Protein AF-A0A1D9G557-F1 (afdb_monomer)

Mean predicted aligned error: 5.48 Å

Structure (mmCIF, N/CA/C/O backbone):
data_AF-A0A1D9G557-F1
#
_entry.id   AF-A0A1D9G557-F1
#
loop_
_atom_site.group_PDB
_atom_site.id
_atom_site.type_symbol
_atom_site.label_atom_id
_atom_site.label_alt_id
_atom_site.label_comp_id
_atom_site.label_asym_id
_atom_site.label_entity_id
_atom_site.label_seq_id
_atom_site.pdbx_PDB_ins_code
_atom_site.Cartn_x
_atom_site.Cartn_y
_atom_site.Cartn_z
_atom_site.occupancy
_atom_site.B_iso_or_equiv
_atom_site.auth_seq_id
_atom_site.auth_comp_id
_atom_site.auth_asym_id
_atom_site.auth_atom_id
_atom_site.pdbx_PDB_model_num
ATOM 1 N N . MET A 1 1 ? -0.478 -9.275 11.419 1.00 84.50 1 MET A N 1
ATOM 2 C CA . MET A 1 1 ? -1.237 -8.105 11.920 1.00 84.50 1 MET A CA 1
ATOM 3 C C . MET A 1 1 ? -2.749 -8.296 11.789 1.00 84.50 1 MET A C 1
ATOM 5 O O . MET A 1 1 ? -3.379 -8.486 12.816 1.00 84.50 1 MET A O 1
ATOM 9 N N . LEU A 1 2 ? -3.341 -8.339 10.584 1.00 90.06 2 LEU A N 1
ATOM 10 C CA . LEU A 1 2 ? -4.805 -8.494 10.422 1.00 90.06 2 LEU A CA 1
ATOM 11 C C . LEU A 1 2 ? -5.395 -9.750 11.089 1.00 90.06 2 LEU A C 1
ATOM 13 O O . LEU A 1 2 ? -6.508 -9.695 11.593 1.00 90.06 2 LEU A O 1
ATOM 17 N N . GLY A 1 3 ? -4.647 -10.858 11.151 1.00 92.38 3 GLY A N 1
ATOM 18 C CA . GLY A 1 3 ? -5.073 -12.051 11.894 1.00 92.38 3 GLY A CA 1
ATOM 19 C C . GLY A 1 3 ? -5.243 -11.816 13.401 1.00 92.38 3 GLY A C 1
ATOM 20 O O . GLY A 1 3 ? -6.142 -12.387 14.000 1.00 92.38 3 GLY A O 1
ATOM 21 N N . PHE A 1 4 ? -4.443 -10.929 14.002 1.00 94.56 4 PHE A N 1
ATOM 22 C CA . PHE A 1 4 ? -4.581 -10.566 15.416 1.00 94.56 4 PHE A CA 1
ATOM 23 C C . PHE A 1 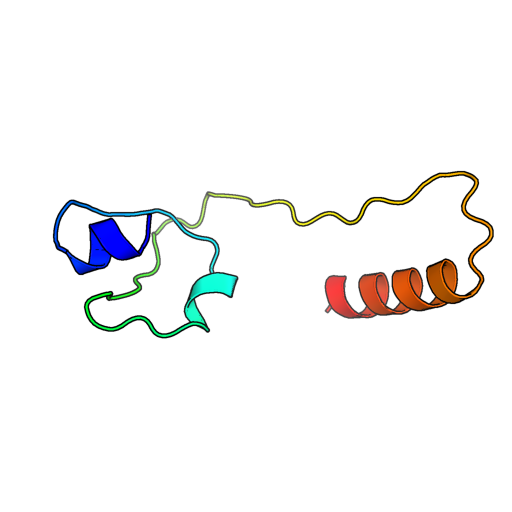4 ? -5.799 -9.671 15.651 1.00 94.56 4 PHE A C 1
ATOM 25 O O . PHE A 1 4 ? -6.524 -9.870 16.619 1.00 94.56 4 PHE A O 1
ATOM 32 N N . VAL A 1 5 ? -6.071 -8.742 14.729 1.00 95.38 5 VAL A N 1
ATOM 33 C CA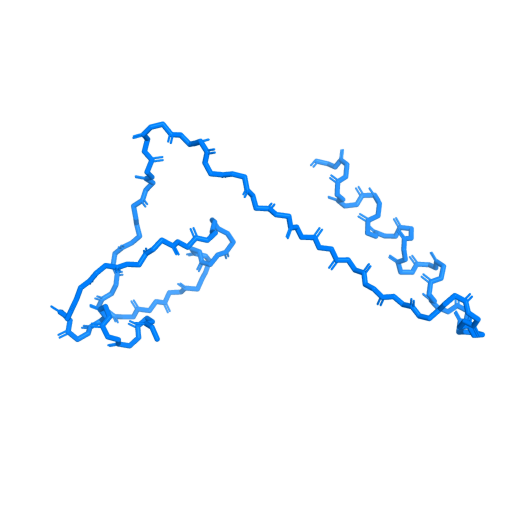 . VAL A 1 5 ? -7.286 -7.912 14.759 1.00 95.38 5 VAL A CA 1
ATOM 34 C C . VAL A 1 5 ? -8.534 -8.789 14.632 1.00 95.38 5 VAL A C 1
ATOM 36 O O . VAL A 1 5 ? -9.449 -8.667 15.437 1.00 95.38 5 VAL A O 1
ATOM 39 N N . ALA A 1 6 ? -8.540 -9.732 13.683 1.00 94.56 6 ALA A N 1
ATOM 40 C CA . ALA A 1 6 ? -9.644 -10.678 13.497 1.00 94.56 6 ALA A CA 1
ATOM 41 C C . ALA A 1 6 ? -9.869 -11.589 14.718 1.00 94.56 6 ALA A C 1
ATOM 43 O O . ALA A 1 6 ? -10.996 -11.988 14.991 1.00 94.56 6 ALA A O 1
ATOM 44 N N . ALA A 1 7 ? -8.807 -11.898 15.465 1.00 95.88 7 ALA A N 1
ATOM 45 C CA . ALA A 1 7 ? -8.871 -12.653 16.715 1.00 95.88 7 ALA A CA 1
ATOM 46 C C . ALA A 1 7 ? -9.221 -11.786 17.945 1.00 95.88 7 ALA A C 1
ATOM 48 O O . ALA A 1 7 ? -9.161 -12.278 19.069 1.00 95.88 7 ALA A O 1
ATOM 49 N N . GLY A 1 8 ? -9.550 -10.501 17.763 1.00 95.19 8 GLY A N 1
ATOM 50 C CA . GLY A 1 8 ? -9.939 -9.599 18.851 1.00 95.19 8 GLY A CA 1
ATOM 51 C C . GLY A 1 8 ? -8.781 -9.087 19.714 1.00 95.19 8 GLY A C 1
ATOM 52 O O . GLY A 1 8 ? -9.023 -8.512 20.770 1.00 95.19 8 GLY A O 1
ATOM 53 N N . MET A 1 9 ? -7.527 -9.260 19.285 1.00 96.31 9 MET A N 1
ATOM 54 C CA . MET A 1 9 ? -6.343 -8.887 20.074 1.00 96.31 9 MET A CA 1
ATOM 55 C C . MET A 1 9 ? -5.920 -7.414 19.929 1.00 96.31 9 MET A C 1
ATOM 57 O O . MET A 1 9 ? -4.916 -7.013 20.513 1.00 96.31 9 MET A O 1
ATOM 61 N N . GLY A 1 10 ? -6.638 -6.595 19.154 1.00 94.81 10 GLY A N 1
ATOM 62 C CA . GLY A 1 10 ? -6.360 -5.158 19.063 1.00 94.81 10 GLY A CA 1
ATOM 63 C C . GLY A 1 10 ? -6.808 -4.502 17.759 1.00 94.81 10 GLY A C 1
ATOM 64 O O . GLY A 1 10 ? -7.650 -5.030 17.034 1.00 94.81 10 GLY A O 1
ATOM 65 N N . ILE A 1 11 ? -6.212 -3.341 17.464 1.00 94.69 11 ILE A N 1
ATOM 66 C CA . ILE A 1 11 ? -6.473 -2.522 16.270 1.00 94.69 11 ILE A CA 1
ATOM 67 C C . ILE A 1 11 ? -5.192 -2.288 15.461 1.00 94.69 11 ILE A C 1
ATOM 69 O O . ILE A 1 11 ? -4.084 -2.394 15.983 1.00 94.69 11 ILE A O 1
ATOM 73 N N . ALA A 1 12 ? -5.343 -1.951 14.180 1.00 92.94 12 ALA A N 1
ATOM 74 C CA . ALA A 1 12 ? -4.236 -1.607 13.294 1.00 92.94 12 ALA A CA 1
ATOM 75 C C . ALA A 1 12 ? -4.590 -0.400 12.419 1.00 92.94 12 ALA A C 1
ATOM 77 O O . ALA A 1 12 ? -5.707 -0.313 11.907 1.00 92.94 12 ALA A O 1
ATOM 78 N N . LEU A 1 13 ? -3.623 0.496 12.217 1.00 91.25 13 LEU A N 1
ATOM 79 C CA . LEU A 1 13 ? -3.705 1.573 11.232 1.00 91.25 13 LEU A CA 1
ATOM 80 C C . LEU A 1 13 ? -3.207 1.051 9.885 1.00 91.25 13 LEU A C 1
ATOM 82 O O . LEU A 1 13 ? -2.151 0.425 9.809 1.00 91.25 13 LEU A O 1
ATOM 86 N N . LEU A 1 14 ? -3.988 1.275 8.831 1.00 89.88 14 LEU A N 1
ATOM 87 C CA . LEU A 1 14 ? -3.732 0.724 7.503 1.00 89.88 14 LEU A CA 1
ATOM 88 C C . LEU A 1 14 ? -3.977 1.791 6.429 1.00 89.88 14 LEU A C 1
ATOM 90 O O . LEU A 1 14 ? -4.885 2.610 6.592 1.00 89.88 14 LEU A O 1
ATOM 94 N N . PRO A 1 15 ? -3.241 1.754 5.303 1.00 89.88 15 PRO A N 1
ATOM 95 C CA . PRO A 1 15 ? -3.578 2.560 4.138 1.00 89.88 15 PRO A CA 1
ATOM 96 C C . PRO A 1 15 ? -4.973 2.204 3.607 1.00 89.88 15 PRO A C 1
ATOM 98 O O . PRO A 1 15 ? -5.380 1.038 3.623 1.00 89.88 15 PRO A O 1
ATOM 101 N N . ASN A 1 16 ? -5.676 3.187 3.038 1.00 87.38 16 ASN A N 1
ATOM 102 C CA . ASN A 1 16 ? -7.016 2.985 2.473 1.00 87.38 16 ASN A CA 1
ATOM 103 C C . ASN A 1 16 ? -7.052 1.905 1.369 1.00 87.38 16 ASN A C 1
ATOM 105 O O . ASN A 1 16 ? -8.064 1.225 1.202 1.00 87.38 16 ASN A O 1
ATOM 109 N N . SER A 1 17 ? -5.942 1.685 0.652 1.00 86.88 17 SER A N 1
ATOM 110 C CA . SER A 1 17 ? -5.826 0.635 -0.373 1.00 86.88 17 SER A CA 1
ATOM 111 C C . SER A 1 17 ? -6.126 -0.771 0.162 1.00 86.88 17 SER A C 1
ATOM 113 O O . SER A 1 17 ? -6.657 -1.604 -0.575 1.00 86.88 17 SER A O 1
ATOM 115 N N . ILE A 1 18 ? -5.876 -1.023 1.453 1.00 89.44 18 ILE A N 1
ATOM 116 C CA . ILE A 1 18 ? -6.122 -2.323 2.087 1.00 89.44 18 ILE A CA 1
ATOM 117 C C . ILE A 1 18 ? -7.619 -2.604 2.267 1.00 89.44 18 ILE A C 1
ATOM 119 O O . ILE A 1 18 ? -8.019 -3.766 2.296 1.00 89.44 18 ILE A O 1
ATOM 123 N N . ARG A 1 19 ? -8.475 -1.574 2.314 1.00 86.69 19 ARG A N 1
ATOM 124 C CA . ARG A 1 19 ? -9.929 -1.730 2.504 1.00 86.69 19 ARG A CA 1
ATOM 125 C C . ARG A 1 19 ? -10.595 -2.569 1.405 1.00 86.69 19 ARG A C 1
ATOM 127 O O . ARG A 1 19 ? -11.660 -3.137 1.634 1.00 86.69 19 ARG A O 1
ATOM 134 N N . ARG A 1 20 ? -9.976 -2.661 0.220 1.00 85.88 20 ARG A N 1
ATOM 135 C CA . ARG A 1 20 ? -10.450 -3.507 -0.891 1.00 85.88 20 ARG A CA 1
ATOM 136 C C . ARG A 1 20 ? -10.382 -5.002 -0.564 1.00 85.88 20 ARG A C 1
ATOM 138 O O . ARG A 1 20 ? -11.140 -5.778 -1.139 1.00 85.88 20 ARG A O 1
ATOM 145 N N . PHE A 1 21 ? -9.514 -5.407 0.360 1.00 84.06 21 PHE A N 1
ATOM 146 C CA . PHE A 1 21 ? -9.418 -6.788 0.813 1.00 84.06 21 PHE A CA 1
ATOM 147 C C . PHE A 1 21 ? -10.403 -7.015 1.958 1.00 84.06 21 PHE A C 1
ATOM 149 O O . PHE A 1 21 ? -10.302 -6.394 3.015 1.00 84.06 21 PHE A O 1
ATOM 156 N N . ARG A 1 22 ? -11.368 -7.918 1.763 1.00 82.12 22 ARG A N 1
ATOM 157 C CA . ARG A 1 22 ? -12.268 -8.326 2.846 1.00 82.12 22 ARG A CA 1
ATOM 158 C C . ARG A 1 22 ? -11.600 -9.403 3.689 1.00 82.12 22 ARG A C 1
ATOM 160 O O . ARG A 1 22 ? -11.130 -10.405 3.156 1.00 82.12 22 ARG A O 1
ATOM 167 N N . ARG A 1 23 ? -11.585 -9.200 5.005 1.00 87.38 23 ARG A N 1
ATOM 168 C CA . ARG A 1 23 ? -11.166 -10.208 5.977 1.00 87.38 23 ARG A CA 1
ATOM 169 C C . ARG A 1 23 ? -12.290 -10.427 6.977 1.00 87.38 23 ARG A C 1
ATOM 171 O O . ARG A 1 23 ? -12.679 -9.493 7.672 1.00 87.38 23 AR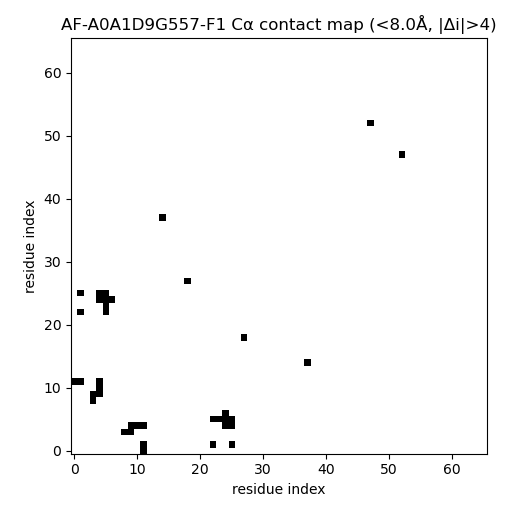G A O 1
ATOM 178 N N . ASP A 1 24 ? -12.776 -11.661 7.054 1.00 92.25 24 ASP A N 1
ATOM 179 C CA . ASP A 1 24 ? -13.772 -12.038 8.056 1.00 92.25 24 ASP A CA 1
ATOM 180 C C . ASP A 1 24 ? -13.258 -11.732 9.465 1.00 92.25 24 ASP A C 1
ATOM 182 O O . ASP A 1 24 ? -12.081 -11.947 9.770 1.00 92.25 24 ASP A O 1
ATOM 186 N N . GLY A 1 25 ? -14.144 -11.194 10.303 1.00 92.00 25 GLY A N 1
ATOM 187 C CA . GLY A 1 25 ? -13.806 -10.747 11.654 1.00 92.00 25 GLY A CA 1
ATOM 188 C C . GLY A 1 25 ? -13.140 -9.367 11.734 1.00 92.00 25 GLY A C 1
ATOM 189 O O . GLY A 1 25 ? -12.743 -8.967 12.822 1.00 92.00 25 GLY A O 1
ATOM 190 N N . VAL A 1 26 ? -13.018 -8.617 10.628 1.00 94.75 26 VAL A N 1
ATOM 191 C CA . VAL A 1 26 ? -12.424 -7.266 10.622 1.00 94.75 26 VAL A CA 1
ATOM 192 C C . VAL A 1 26 ? -13.415 -6.223 10.103 1.00 94.75 26 VAL A C 1
ATOM 194 O O . VAL A 1 26 ? -14.009 -6.381 9.038 1.00 94.75 26 VAL A O 1
ATOM 197 N N . VAL A 1 27 ? -13.543 -5.108 10.829 1.00 93.44 27 VAL A N 1
ATOM 198 C CA . VAL A 1 27 ? -14.296 -3.919 10.399 1.00 93.44 27 VAL A CA 1
ATOM 199 C C . VAL A 1 27 ? -13.320 -2.782 10.116 1.00 93.44 27 VAL A C 1
ATOM 201 O O . VAL A 1 27 ? -12.548 -2.388 10.985 1.00 93.44 27 VAL A O 1
ATOM 204 N N . TYR A 1 28 ? -13.383 -2.225 8.907 1.00 92.81 28 TYR A N 1
ATOM 205 C CA . TYR A 1 28 ? -12.574 -1.074 8.501 1.00 92.81 28 TYR A CA 1
ATOM 206 C C . TYR A 1 28 ? -13.320 0.233 8.788 1.00 92.81 28 TYR A C 1
ATOM 208 O O . TYR A 1 28 ? -14.466 0.396 8.363 1.00 92.81 28 TYR A O 1
ATOM 216 N N . ARG A 1 29 ? -12.661 1.176 9.469 1.00 91.50 29 ARG A N 1
ATOM 217 C CA . ARG A 1 29 ? -13.180 2.521 9.766 1.00 91.50 29 ARG A CA 1
ATOM 218 C C . ARG A 1 29 ? -12.172 3.580 9.328 1.00 91.50 29 ARG A C 1
ATOM 220 O O . ARG A 1 29 ? -10.970 3.364 9.461 1.00 91.50 29 ARG A O 1
ATOM 227 N N . SER A 1 30 ? -12.670 4.702 8.813 1.00 90.00 30 SER A N 1
ATOM 228 C CA . SER A 1 30 ? -11.844 5.884 8.557 1.00 90.00 30 SER A CA 1
ATOM 229 C C . SER A 1 30 ? -11.409 6.509 9.884 1.00 90.00 30 SER A C 1
ATOM 231 O O . SER A 1 30 ? -12.162 6.471 10.856 1.00 90.00 30 SER A O 1
ATOM 233 N N . VAL A 1 31 ? -10.202 7.071 9.916 1.00 88.62 31 VAL A N 1
ATOM 234 C CA . VAL A 1 31 ? -9.669 7.816 11.063 1.00 88.62 31 VAL A CA 1
ATOM 235 C C . VAL A 1 31 ? 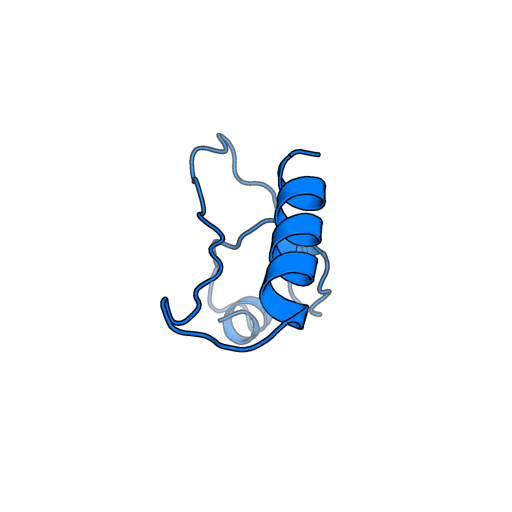-9.672 9.298 10.705 1.00 88.62 31 VAL A C 1
ATOM 237 O O . VAL A 1 31 ? -9.187 9.664 9.634 1.00 88.62 31 VAL A O 1
ATOM 240 N N . GLU A 1 32 ? -10.221 10.129 11.588 1.00 88.94 32 GLU A N 1
ATOM 241 C CA . GLU A 1 32 ? -10.317 11.579 11.411 1.00 88.94 32 GLU A CA 1
ATOM 242 C C . GLU A 1 32 ? -9.581 12.315 12.546 1.00 88.94 32 GLU A C 1
ATOM 244 O O . GLU A 1 32 ? -9.698 11.903 13.704 1.00 88.94 32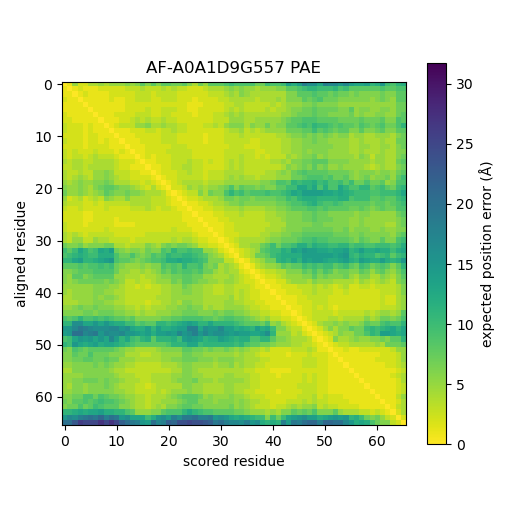 GLU A O 1
ATOM 249 N N . PRO A 1 33 ? -8.845 13.402 12.243 1.00 82.56 33 PRO A N 1
ATOM 250 C CA . PRO A 1 33 ? -8.547 13.913 10.900 1.00 82.56 33 PRO A CA 1
ATOM 251 C C . PRO A 1 33 ? -7.574 12.998 10.129 1.00 82.56 33 PRO A C 1
ATOM 253 O O . PRO A 1 33 ? -6.747 12.310 10.725 1.00 82.56 33 PRO A O 1
ATOM 256 N N . SER A 1 34 ? -7.655 12.989 8.793 1.00 78.94 34 SER A N 1
ATOM 257 C CA . SER A 1 34 ? -6.775 12.180 7.934 1.00 78.94 34 SER A CA 1
ATOM 258 C C . SER A 1 34 ? -5.387 12.819 7.792 1.00 78.94 34 SER A C 1
ATOM 260 O O . SER A 1 34 ? -5.027 13.326 6.732 1.00 78.94 34 SER A O 1
ATOM 262 N N . THR A 1 35 ? -4.621 12.848 8.879 1.00 80.69 35 THR A N 1
ATOM 263 C CA . THR A 1 35 ? -3.310 13.523 8.941 1.00 80.69 35 THR A CA 1
ATOM 264 C C . THR A 1 35 ? -2.135 12.627 8.567 1.00 80.69 35 THR A C 1
ATOM 266 O O . THR A 1 35 ? -1.017 13.111 8.424 1.00 80.69 35 THR A O 1
ATOM 269 N N . ALA A 1 36 ? -2.360 11.319 8.427 1.00 83.06 36 ALA A N 1
ATOM 270 C CA . ALA A 1 36 ? -1.312 10.373 8.078 1.00 83.06 36 ALA A CA 1
ATOM 271 C C . ALA A 1 36 ? -1.062 10.369 6.564 1.00 83.06 36 ALA A C 1
ATOM 273 O O . ALA A 1 36 ? -1.894 9.887 5.793 1.00 83.06 36 ALA A O 1
ATOM 274 N N . GLU A 1 37 ? 0.109 10.850 6.155 1.00 82.56 37 GLU A N 1
ATOM 275 C CA . GLU A 1 37 ? 0.601 10.704 4.787 1.00 82.56 37 GLU A CA 1
ATOM 276 C C . GLU A 1 37 ? 1.372 9.392 4.629 1.00 82.56 37 GLU A C 1
ATOM 278 O O . GLU A 1 37 ? 2.163 8.993 5.486 1.00 82.56 37 GLU A O 1
ATOM 283 N N . ILE A 1 38 ? 1.131 8.700 3.517 1.00 84.56 38 ILE A N 1
ATOM 284 C CA . ILE A 1 38 ? 1.798 7.443 3.179 1.00 84.56 38 ILE A CA 1
ATOM 285 C C . ILE A 1 38 ? 2.382 7.600 1.784 1.00 84.56 38 ILE A C 1
ATOM 287 O O . ILE A 1 38 ? 1.665 7.924 0.840 1.00 84.56 38 ILE A O 1
ATOM 291 N N . VAL A 1 39 ? 3.679 7.332 1.650 1.00 87.88 39 VAL A N 1
ATOM 292 C CA . VAL A 1 39 ? 4.380 7.394 0.366 1.00 87.88 39 VAL A CA 1
ATOM 293 C C . VAL A 1 39 ? 4.374 6.014 -0.284 1.00 87.88 39 VAL A C 1
ATOM 295 O O . VAL A 1 39 ? 4.852 5.041 0.300 1.00 87.88 39 VAL A O 1
ATOM 298 N N . LEU A 1 40 ? 3.865 5.937 -1.513 1.00 88.81 40 LEU A N 1
ATOM 299 C CA . LEU A 1 40 ? 4.060 4.793 -2.400 1.00 88.81 40 LEU A CA 1
ATOM 300 C C . LEU A 1 40 ? 5.157 5.142 -3.411 1.00 88.81 40 LEU A C 1
ATOM 302 O O . LEU A 1 40 ? 5.070 6.163 -4.085 1.00 88.81 40 LEU A O 1
ATOM 306 N N . ALA A 1 41 ? 6.180 4.296 -3.519 1.00 92.38 41 ALA A N 1
ATOM 307 C CA . ALA A 1 41 ? 7.330 4.530 -4.386 1.00 92.38 41 ALA A CA 1
ATOM 308 C C . ALA A 1 41 ? 7.648 3.306 -5.251 1.00 92.38 41 ALA A C 1
ATOM 310 O O . ALA A 1 41 ? 7.346 2.168 -4.887 1.00 92.38 41 ALA A O 1
ATOM 311 N N . ILE A 1 42 ? 8.302 3.555 -6.384 1.00 93.31 42 ILE A N 1
ATOM 312 C CA . ILE A 1 42 ? 8.834 2.530 -7.284 1.00 93.31 42 ILE A CA 1
ATOM 313 C C . ILE A 1 42 ? 10.342 2.726 -7.365 1.00 93.31 42 ILE A C 1
ATOM 315 O O . ILE A 1 42 ? 10.813 3.852 -7.503 1.00 93.31 42 ILE A O 1
ATOM 319 N N . ALA A 1 43 ? 11.094 1.631 -7.285 1.00 93.88 43 ALA A N 1
ATOM 320 C CA . ALA A 1 43 ? 12.547 1.646 -7.347 1.00 93.88 43 ALA A CA 1
ATOM 321 C C . ALA A 1 43 ? 13.045 0.790 -8.514 1.00 93.88 43 ALA A C 1
ATOM 323 O O . ALA A 1 43 ? 12.537 -0.303 -8.767 1.00 93.88 43 ALA A O 1
ATOM 324 N N . TRP A 1 44 ? 14.067 1.279 -9.209 1.00 93.38 44 TRP A N 1
ATOM 325 C CA . TRP A 1 44 ? 14.758 0.562 -10.276 1.00 93.38 44 TRP A CA 1
ATOM 326 C C . TRP A 1 44 ? 16.247 0.908 -10.259 1.00 93.38 44 TRP A C 1
ATOM 328 O O . TRP A 1 44 ? 16.680 1.890 -9.657 1.00 93.38 44 TRP A O 1
ATOM 338 N N . ARG A 1 45 ? 17.054 0.080 -10.926 1.00 93.00 45 ARG A N 1
ATOM 339 C CA . ARG A 1 45 ? 18.482 0.353 -11.107 1.00 93.00 45 ARG A CA 1
ATOM 340 C C . ARG A 1 45 ? 18.663 1.473 -12.132 1.00 93.00 45 ARG A C 1
ATOM 342 O O . ARG A 1 45 ? 18.085 1.395 -13.208 1.00 93.00 45 ARG A O 1
ATOM 349 N N . ILE A 1 46 ? 19.520 2.451 -11.841 1.00 87.94 46 ILE A N 1
ATOM 350 C CA . ILE A 1 46 ? 19.808 3.574 -12.756 1.00 87.94 46 ILE A CA 1
ATOM 351 C C . ILE A 1 46 ? 20.291 3.075 -14.127 1.00 87.94 46 ILE A C 1
ATOM 353 O O . ILE A 1 46 ? 19.890 3.598 -15.155 1.00 87.94 46 ILE A O 1
ATOM 357 N N . THR A 1 47 ? 21.100 2.016 -14.149 1.00 89.06 47 THR A N 1
ATOM 358 C CA . THR A 1 47 ? 21.634 1.402 -15.373 1.00 89.06 47 THR A CA 1
ATOM 359 C C . THR A 1 47 ? 20.772 0.252 -15.906 1.00 89.06 47 THR A C 1
ATOM 361 O O . THR A 1 47 ? 21.304 -0.693 -16.483 1.00 89.06 47 THR A O 1
ATOM 364 N N . ASN A 1 48 ? 19.454 0.263 -15.678 1.00 82.25 48 ASN A N 1
ATOM 365 C CA . ASN A 1 48 ? 18.571 -0.812 -16.138 1.00 82.25 48 ASN A CA 1
ATOM 366 C C . ASN A 1 48 ? 18.399 -0.771 -17.672 1.00 82.25 48 ASN A C 1
ATOM 368 O O . ASN A 1 48 ? 17.804 0.182 -18.169 1.00 82.25 48 ASN A O 1
ATOM 372 N N . PRO A 1 49 ? 18.848 -1.796 -18.425 1.00 77.69 49 PRO A N 1
ATOM 373 C CA . PRO A 1 49 ? 18.746 -1.809 -19.884 1.00 77.69 49 PRO A CA 1
ATOM 374 C C . PRO A 1 49 ? 17.354 -2.217 -20.397 1.00 77.69 49 PRO A C 1
ATOM 376 O O . PRO A 1 49 ? 17.183 -2.402 -21.596 1.00 77.69 49 PRO A O 1
ATOM 379 N N . CYS A 1 50 ? 16.376 -2.440 -19.512 1.00 87.25 50 CYS A N 1
ATOM 380 C CA . CYS A 1 50 ? 15.081 -3.011 -19.865 1.00 87.25 50 CYS A CA 1
ATOM 381 C C 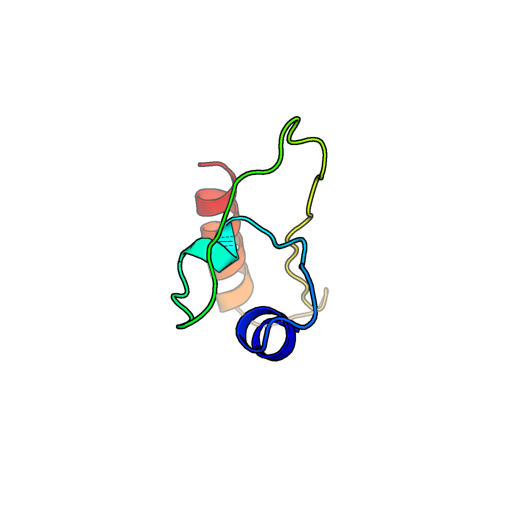. CYS A 1 50 ? 14.176 -1.999 -20.598 1.00 87.25 50 CYS A C 1
ATOM 383 O O . CYS A 1 50 ? 13.687 -1.065 -19.955 1.00 87.25 50 CYS A O 1
ATOM 385 N N . PRO A 1 51 ? 13.854 -2.202 -21.894 1.00 83.50 51 PRO A N 1
ATOM 386 C CA . PRO A 1 51 ? 13.044 -1.252 -22.665 1.00 83.50 51 PRO A CA 1
ATOM 387 C C . PRO A 1 51 ? 11.613 -1.091 -22.133 1.00 83.50 51 PRO A C 1
ATOM 389 O O . PRO A 1 51 ? 10.970 -0.066 -22.342 1.00 83.50 51 PRO A O 1
ATOM 392 N N . THR A 1 52 ? 11.097 -2.088 -21.410 1.00 94.25 52 THR A N 1
ATOM 393 C CA . THR A 1 52 ? 9.754 -2.020 -20.820 1.00 94.25 52 THR A CA 1
ATOM 394 C C . THR A 1 52 ? 9.693 -1.132 -19.577 1.00 94.25 52 THR A C 1
ATOM 396 O O . THR A 1 52 ? 8.594 -0.775 -19.156 1.00 94.25 52 THR A O 1
ATOM 399 N N . LEU A 1 53 ? 10.836 -0.760 -18.982 1.00 94.19 53 LEU A N 1
ATOM 400 C CA . LEU A 1 53 ? 10.872 0.113 -17.806 1.00 94.19 53 LEU A CA 1
ATOM 401 C C . LEU A 1 53 ? 10.304 1.496 -18.129 1.00 94.19 53 LEU A C 1
ATOM 403 O O . LEU A 1 53 ? 9.481 1.997 -17.372 1.00 94.19 53 LEU A O 1
ATOM 407 N N . GLU A 1 54 ? 10.710 2.100 -19.247 1.00 90.75 54 GLU A N 1
ATOM 408 C CA . GLU A 1 54 ? 10.246 3.440 -19.628 1.00 90.75 54 GLU A CA 1
ATOM 409 C C . GLU A 1 54 ? 8.728 3.474 -19.818 1.00 90.75 54 GLU A C 1
ATOM 411 O O . GLU A 1 54 ? 8.054 4.348 -19.277 1.00 90.75 54 GLU A O 1
ATOM 416 N N . GLN A 1 55 ? 8.186 2.465 -20.505 1.00 93.56 55 GLN A N 1
ATOM 417 C CA . GLN A 1 55 ? 6.745 2.329 -20.720 1.00 93.56 55 GLN A CA 1
ATOM 418 C C . GLN A 1 55 ? 5.992 2.121 -19.402 1.00 93.56 55 GLN A C 1
ATOM 420 O O . GLN A 1 55 ? 4.969 2.758 -19.163 1.00 93.56 55 GLN A O 1
ATOM 425 N N . PHE A 1 56 ? 6.518 1.284 -18.503 1.00 94.75 56 PHE A N 1
ATOM 426 C CA . PHE A 1 56 ? 5.923 1.091 -17.182 1.00 94.75 56 PHE A CA 1
ATOM 427 C C . PHE A 1 56 ? 5.930 2.383 -16.351 1.00 94.75 56 PHE A C 1
ATOM 429 O O . PHE A 1 56 ? 4.917 2.730 -15.747 1.00 94.75 56 PHE A O 1
ATOM 436 N N . LEU A 1 57 ? 7.040 3.129 -16.348 1.00 92.81 57 LEU A N 1
ATOM 437 C CA . LEU A 1 57 ? 7.128 4.410 -15.642 1.00 92.81 57 LEU A CA 1
ATOM 438 C C . LEU A 1 57 ? 6.166 5.450 -16.220 1.00 92.81 57 LEU A C 1
ATOM 440 O O . LEU A 1 57 ? 5.638 6.259 -15.457 1.00 92.81 57 LEU A O 1
ATOM 444 N N . GLN A 1 58 ? 5.912 5.420 -17.529 1.00 93.00 58 GLN A N 1
ATOM 445 C CA . GLN A 1 58 ? 4.909 6.283 -18.142 1.00 93.00 58 GLN A CA 1
ATOM 446 C C . GLN A 1 58 ? 3.504 5.964 -17.614 1.00 93.00 58 GLN A C 1
ATOM 448 O O . GLN A 1 58 ? 2.848 6.852 -17.077 1.00 93.00 58 GLN A O 1
ATOM 453 N N . VAL A 1 59 ? 3.099 4.689 -17.629 1.00 95.62 59 VAL A N 1
ATOM 454 C CA . VAL A 1 59 ? 1.805 4.247 -17.071 1.00 95.62 59 VAL A CA 1
ATOM 455 C C . VAL A 1 59 ? 1.652 4.651 -15.604 1.00 95.62 59 VAL A C 1
ATOM 457 O O . VAL A 1 59 ? 0.584 5.101 -15.187 1.00 95.62 59 VAL A O 1
ATOM 460 N N . VAL A 1 60 ? 2.716 4.517 -14.809 1.00 95.19 60 VAL A N 1
ATOM 461 C CA . VAL A 1 60 ? 2.702 4.910 -13.393 1.00 95.19 60 VAL A CA 1
ATOM 462 C C . VAL A 1 60 ? 2.444 6.406 -13.241 1.00 95.19 60 VAL A C 1
ATOM 464 O O . VAL A 1 60 ? 1.604 6.778 -12.429 1.00 95.19 60 VAL A O 1
ATOM 467 N N . ARG A 1 61 ? 3.137 7.262 -14.004 1.00 92.44 61 ARG A N 1
ATOM 468 C CA . ARG A 1 61 ? 2.943 8.724 -13.949 1.00 92.44 61 ARG A CA 1
ATOM 469 C C . ARG A 1 61 ? 1.525 9.116 -14.346 1.00 92.44 61 ARG A C 1
ATOM 471 O O . ARG A 1 61 ? 0.924 9.946 -13.671 1.00 92.44 61 ARG A O 1
ATOM 478 N N . ASP A 1 62 ? 0.992 8.485 -15.386 1.00 94.88 62 ASP A N 1
ATOM 479 C CA . ASP A 1 62 ? -0.362 8.753 -15.872 1.00 94.88 62 ASP A CA 1
ATOM 480 C C . ASP A 1 62 ? -1.421 8.326 -14.843 1.00 94.88 62 ASP A C 1
ATOM 482 O O . ASP A 1 62 ? -2.418 9.015 -14.661 1.00 94.88 62 ASP A O 1
ATOM 486 N N . THR A 1 63 ? -1.181 7.228 -14.118 1.00 92.12 63 THR A N 1
ATOM 487 C CA . THR A 1 63 ? -2.110 6.710 -13.096 1.00 92.12 63 THR A CA 1
ATOM 488 C C . THR A 1 63 ? -1.975 7.432 -11.750 1.00 92.12 63 THR A C 1
ATOM 490 O O . THR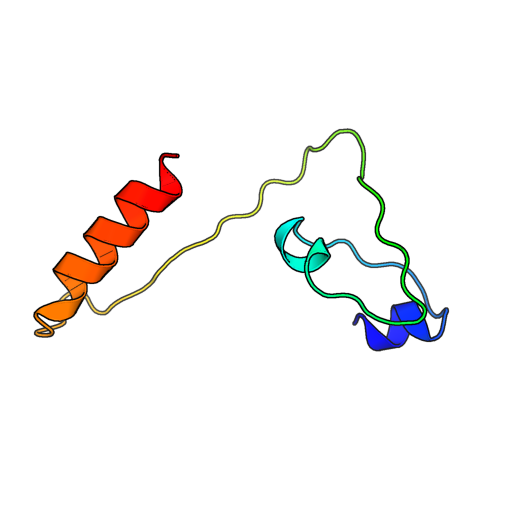 A 1 63 ? -2.941 7.505 -10.997 1.00 92.12 63 THR A O 1
ATOM 493 N N . ALA A 1 64 ? -0.786 7.939 -11.413 1.00 85.19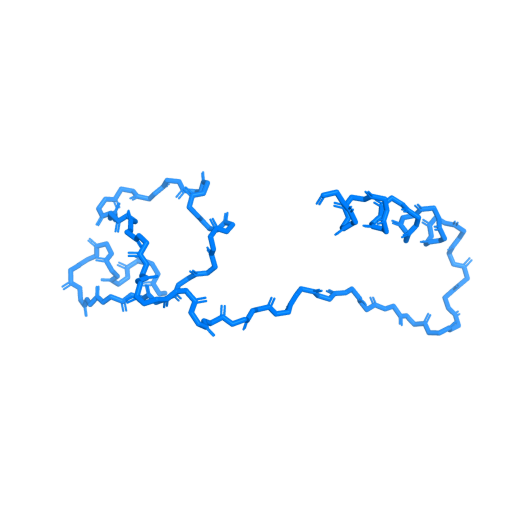 64 ALA A N 1
ATOM 494 C CA . ALA A 1 64 ? -0.520 8.609 -10.137 1.00 85.19 64 ALA A CA 1
ATOM 495 C C . ALA A 1 64 ? -0.938 10.090 -10.119 1.00 85.19 64 ALA A C 1
ATOM 497 O O . ALA A 1 64 ? -1.130 10.638 -9.039 1.00 85.19 64 ALA A O 1
ATOM 498 N N . ASN A 1 65 ? -1.064 10.727 -11.290 1.00 65.69 65 ASN A N 1
ATOM 499 C CA . ASN A 1 65 ? -1.535 12.111 -11.442 1.00 65.69 65 ASN A CA 1
ATOM 500 C C . ASN A 1 65 ? -3.059 12.227 -11.664 1.00 65.69 65 ASN A C 1
ATOM 502 O O . ASN A 1 65 ? -3.547 13.331 -11.911 1.00 65.69 65 ASN A O 1
ATOM 506 N N . MET A 1 66 ? -3.788 11.106 -11.628 1.00 52.78 66 MET A N 1
ATOM 507 C CA . MET A 1 66 ? -5.255 11.054 -11.693 1.00 52.78 66 MET A CA 1
ATOM 508 C C . MET A 1 66 ? -5.908 11.151 -10.315 1.00 52.78 66 MET A C 1
ATOM 510 O O . MET A 1 66 ? -5.299 10.685 -9.326 1.00 52.78 66 MET A O 1
#

Sequence (66 aa):
MLGFVAAGMGIALLPNSIRRFRRDGVVYRSVEPSTAEIVLAIAWRITNPCPTLEQFLQVVRDTANM

Radius of gyration: 17.45 Å; Cα contacts (8 Å, |Δi|>4): 19; chains: 1; bounding box: 36×27×43 Å

pLDDT: mean 89.04, std 7.08, range [52.78, 96.31]

Organism: Moorena producens (strain JHB) (NCBI:txid1454205)

Foldseek 3Di:
DVVCQLVVNDDDDDPPVCVV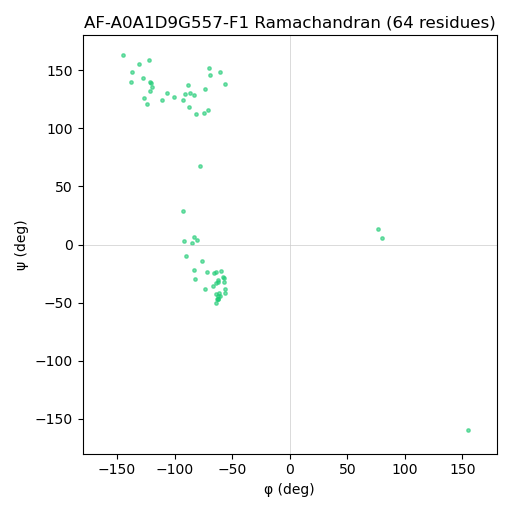DDDHSDDDDDDPPPPDDDDDDDDDDPPDPDPVVVVVVVVVVVVVVD

Secondary structure (DSSP, 8-state):
-HHHHHTTS------GGGGGS--TT------SS------------TT---HHHHHHHHHHHHHHT-

InterPro domains:
  IPR005119 LysR, substrate-binding [PF03466] (1-63)

Solvent-accessible surface area (backbone atoms only — not comparable to full-atom values): 4721 Å² total; per-residue (Å²): 110,70,68,42,33,38,70,70,74,56,83,81,93,74,66,76,80,56,70,79,60,85,52,83,70,61,85,90,75,90,66,83,79,81,77,82,84,80,91,86,84,87,88,81,63,92,85,60,86,55,77,64,53,62,57,51,53,50,54,47,54,62,60,69,77,102